Protein AF-A0A3C1WME8-F1 (afdb_monomer_lite)

Secondary structure (DSSP, 8-state):
----HHHHHHHHHHHHHHHHHHHHT-SS--TT-EEEETTTEEEEHHHHHHHHHHHHHHHHHHHHHHHHHHHHHHS-S--GGG---

pLDDT: mean 95.76, std 5.11, range [57.69, 98.69]

Structure (mmCIF, N/CA/C/O backbone):
data_AF-A0A3C1WME8-F1
#
_entry.id   AF-A0A3C1WME8-F1
#
loop_
_atom_site.group_PDB
_atom_site.id
_atom_site.type_symbol
_atom_site.label_atom_id
_atom_site.label_alt_id
_atom_site.label_comp_id
_atom_site.label_asym_id
_atom_site.label_entity_id
_atom_site.label_seq_id
_atom_site.pdbx_PDB_ins_code
_atom_site.Cartn_x
_atom_site.Cartn_y
_atom_site.Cartn_z
_atom_site.occupancy
_atom_site.B_iso_or_equiv
_atom_site.auth_seq_id
_atom_site.auth_comp_id
_atom_site.auth_asym_id
_atom_site.auth_atom_id
_atom_site.pdbx_PDB_model_num
ATOM 1 N N . MET A 1 1 ? 6.172 -11.065 17.754 1.00 57.69 1 MET A N 1
ATOM 2 C CA . MET A 1 1 ? 7.345 -10.237 17.412 1.00 57.69 1 MET A CA 1
ATOM 3 C C . MET A 1 1 ? 6.879 -8.801 17.512 1.00 57.69 1 MET A C 1
ATOM 5 O O . MET A 1 1 ? 5.922 -8.461 16.828 1.00 57.69 1 MET A O 1
ATOM 9 N N . GLU A 1 2 ? 7.442 -8.022 18.425 1.00 80.44 2 GLU A N 1
ATOM 10 C CA . GLU A 1 2 ? 7.075 -6.614 18.587 1.00 80.44 2 GLU A CA 1
ATOM 11 C C . GLU A 1 2 ? 7.715 -5.806 17.445 1.00 80.44 2 GLU A C 1
ATOM 13 O O . GLU A 1 2 ? 8.860 -6.071 17.071 1.00 80.44 2 GLU A O 1
ATOM 18 N N . GLN A 1 3 ? 6.963 -4.899 16.821 1.00 86.38 3 GLN A N 1
ATOM 19 C CA . GLN A 1 3 ? 7.448 -4.053 15.729 1.00 86.38 3 GLN A CA 1
ATOM 20 C C . GLN A 1 3 ? 7.190 -2.589 16.070 1.00 86.38 3 GLN A C 1
ATOM 22 O O . GLN A 1 3 ? 6.095 -2.242 16.500 1.00 86.38 3 GLN A O 1
ATOM 27 N N . ASN A 1 4 ? 8.183 -1.736 15.820 1.00 95.50 4 ASN A N 1
ATOM 28 C CA . ASN A 1 4 ? 8.012 -0.289 15.842 1.00 95.50 4 ASN A CA 1
ATOM 29 C C . ASN A 1 4 ? 7.318 0.144 14.540 1.00 95.50 4 ASN A C 1
ATOM 31 O O . ASN A 1 4 ? 7.906 0.059 13.458 1.00 95.50 4 ASN A O 1
ATOM 35 N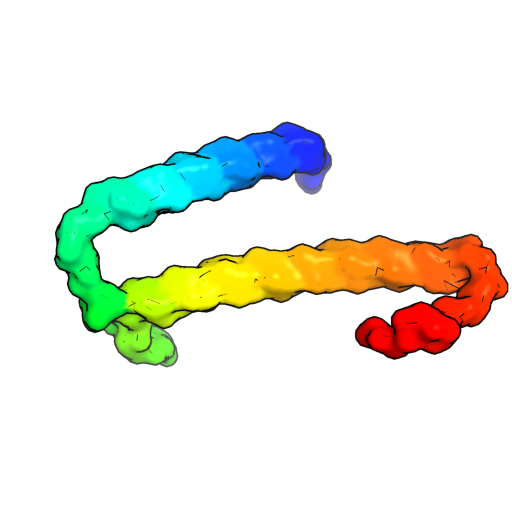 N . PHE A 1 5 ? 6.048 0.541 14.618 1.00 93.25 5 PHE A N 1
ATOM 36 C CA . PHE A 1 5 ? 5.262 0.851 13.423 1.00 93.25 5 PHE A CA 1
ATOM 37 C C . PHE A 1 5 ? 5.679 2.169 12.774 1.00 93.25 5 PHE A C 1
ATOM 39 O O . PHE A 1 5 ? 5.637 2.271 11.549 1.00 93.25 5 PHE A O 1
ATOM 46 N N . GLU A 1 6 ? 6.141 3.141 13.552 1.00 95.81 6 GLU A N 1
ATOM 47 C CA . GLU A 1 6 ? 6.663 4.409 13.054 1.00 95.81 6 GLU A CA 1
ATOM 48 C C . GLU A 1 6 ? 7.882 4.171 12.154 1.00 95.81 6 GLU A C 1
ATOM 50 O O . GLU A 1 6 ? 7.916 4.624 11.007 1.00 95.81 6 GLU A O 1
ATOM 55 N N . GLU A 1 7 ? 8.844 3.374 12.623 1.00 97.19 7 GLU A N 1
ATOM 56 C CA . GLU A 1 7 ? 10.018 2.983 11.837 1.00 97.19 7 GLU A CA 1
ATOM 57 C C . GLU A 1 7 ? 9.626 2.214 10.570 1.00 97.19 7 GLU A C 1
ATOM 59 O O . GLU A 1 7 ? 10.177 2.452 9.492 1.00 97.19 7 GLU A O 1
ATOM 64 N N . ARG A 1 8 ? 8.643 1.309 10.664 1.00 96.38 8 ARG A N 1
ATOM 65 C CA . ARG A 1 8 ? 8.173 0.528 9.510 1.00 96.38 8 ARG A CA 1
ATOM 66 C C . ARG A 1 8 ? 7.488 1.392 8.460 1.00 96.38 8 ARG A C 1
ATOM 68 O O . ARG A 1 8 ? 7.720 1.174 7.272 1.00 96.38 8 ARG A O 1
ATOM 75 N N . VAL A 1 9 ? 6.696 2.381 8.871 1.00 96.19 9 VAL A N 1
ATOM 76 C CA . VAL A 1 9 ? 6.070 3.335 7.947 1.00 96.19 9 VAL A CA 1
ATOM 77 C C . VAL A 1 9 ? 7.136 4.172 7.245 1.00 96.19 9 VAL A C 1
ATOM 79 O O . VAL A 1 9 ? 7.079 4.316 6.025 1.00 96.19 9 VAL A O 1
ATOM 82 N N . LEU A 1 10 ? 8.144 4.666 7.969 1.00 98.06 10 LEU A N 1
ATOM 83 C CA . LEU A 1 10 ? 9.242 5.426 7.365 1.00 98.06 10 LEU A CA 1
ATOM 84 C C . LEU A 1 10 ? 10.029 4.587 6.351 1.00 98.06 10 LEU A C 1
ATOM 86 O O . LEU A 1 10 ? 10.285 5.053 5.240 1.00 98.06 10 LEU A O 1
ATOM 90 N N . ALA A 1 11 ? 10.352 3.337 6.692 1.00 98.06 11 ALA A N 1
ATOM 91 C CA . ALA A 1 11 ? 11.022 2.414 5.779 1.00 98.06 11 ALA A CA 1
ATOM 92 C C . ALA A 1 11 ? 10.174 2.128 4.526 1.00 98.06 11 ALA A C 1
ATOM 94 O O . ALA A 1 11 ? 10.692 2.156 3.410 1.00 98.06 11 ALA A O 1
ATOM 95 N N . PHE A 1 12 ? 8.865 1.913 4.689 1.00 97.12 12 PHE A N 1
ATOM 96 C CA . PHE A 1 12 ? 7.946 1.693 3.572 1.00 97.12 12 PHE A CA 1
ATOM 97 C C . PHE A 1 12 ? 7.849 2.912 2.645 1.00 97.12 12 PHE A C 1
ATOM 99 O O . PHE A 1 12 ? 7.881 2.762 1.425 1.00 97.12 12 PHE A O 1
ATOM 106 N N . LEU A 1 13 ? 7.770 4.124 3.202 1.00 98.12 13 LEU A N 1
ATOM 107 C CA . LEU A 1 13 ? 7.728 5.364 2.421 1.00 98.12 13 LEU A CA 1
ATOM 108 C C . LEU A 1 13 ? 9.038 5.615 1.664 1.00 98.12 13 LEU A C 1
ATOM 110 O O . LEU A 1 13 ? 9.003 6.037 0.505 1.00 98.12 13 LEU A O 1
ATOM 114 N N . ALA A 1 14 ? 10.182 5.338 2.296 1.00 98.62 14 ALA A N 1
ATOM 115 C CA . ALA A 1 14 ? 11.489 5.434 1.652 1.00 98.62 14 ALA A CA 1
ATOM 116 C C . ALA A 1 14 ? 11.596 4.459 0.472 1.00 98.62 14 ALA A C 1
ATOM 118 O O . ALA A 1 14 ? 11.953 4.875 -0.631 1.00 98.62 14 ALA A O 1
ATOM 119 N N . GLU A 1 15 ? 11.203 3.198 0.673 1.00 98.38 15 GLU A N 1
ATOM 120 C CA . GLU A 1 15 ? 11.182 2.209 -0.404 1.00 98.38 15 GLU A CA 1
ATOM 121 C C . GLU A 1 15 ? 10.224 2.630 -1.520 1.00 98.38 15 GLU A C 1
ATOM 123 O O . GLU A 1 15 ? 10.627 2.689 -2.677 1.00 98.38 15 GLU A O 1
ATOM 128 N N . ARG A 1 16 ? 8.996 3.060 -1.195 1.00 98.06 16 ARG A N 1
ATOM 129 C CA . ARG A 1 16 ? 8.035 3.535 -2.200 1.00 98.06 16 ARG A CA 1
ATOM 130 C C . ARG A 1 16 ? 8.603 4.660 -3.063 1.00 98.06 16 ARG A C 1
ATOM 132 O O . ARG A 1 16 ? 8.390 4.669 -4.276 1.00 98.06 16 ARG A O 1
ATOM 139 N N . LYS A 1 17 ? 9.315 5.614 -2.461 1.00 98.56 17 LYS A N 1
ATOM 140 C CA . LYS A 1 17 ? 9.966 6.701 -3.201 1.00 98.56 17 LYS A CA 1
ATOM 141 C C . LYS A 1 17 ? 10.994 6.153 -4.194 1.00 98.56 17 LYS A C 1
ATOM 143 O O . LYS A 1 17 ? 10.992 6.583 -5.347 1.00 98.56 17 LYS A O 1
ATOM 148 N N . ASN A 1 18 ? 11.822 5.200 -3.769 1.00 98.69 18 ASN A N 1
ATOM 149 C CA . ASN A 1 18 ? 12.827 4.568 -4.622 1.00 98.69 18 ASN A CA 1
ATOM 150 C C . ASN A 1 18 ? 12.177 3.796 -5.772 1.00 98.69 18 ASN A C 1
ATOM 152 O O . ASN A 1 18 ? 12.553 3.989 -6.928 1.00 98.69 18 ASN A O 1
ATOM 156 N N . SER A 1 19 ? 11.156 2.987 -5.484 1.00 98.00 19 SER A N 1
ATOM 157 C CA . SER A 1 19 ? 10.501 2.183 -6.511 1.00 98.00 19 SER A CA 1
ATOM 158 C C . SER A 1 19 ? 9.793 3.054 -7.562 1.00 98.00 19 SER A C 1
ATOM 160 O O . SER A 1 19 ? 9.851 2.752 -8.752 1.00 98.00 19 SER A O 1
ATOM 162 N N . ILE A 1 20 ? 9.158 4.164 -7.159 1.00 98.00 20 ILE A N 1
ATOM 163 C CA . ILE A 1 20 ? 8.533 5.111 -8.101 1.00 98.00 20 ILE A CA 1
ATOM 164 C C . ILE A 1 20 ? 9.582 5.881 -8.910 1.00 98.00 20 ILE A C 1
ATOM 166 O O . ILE A 1 20 ? 9.359 6.143 -10.092 1.00 98.00 20 ILE A O 1
ATOM 170 N N . ALA A 1 21 ? 10.721 6.238 -8.310 1.00 98.62 21 ALA A N 1
ATOM 171 C CA . ALA A 1 21 ? 11.821 6.866 -9.039 1.00 98.62 21 ALA A CA 1
ATOM 172 C C . ALA A 1 21 ? 12.374 5.931 -10.126 1.00 98.62 21 ALA A C 1
ATOM 174 O O . ALA A 1 21 ? 12.501 6.351 -11.273 1.00 98.62 21 ALA A O 1
ATOM 175 N N . TRP A 1 22 ? 12.604 4.658 -9.789 1.00 98.06 22 TRP A N 1
ATOM 176 C CA . TRP A 1 22 ? 13.002 3.623 -10.746 1.00 98.06 22 TRP A CA 1
ATOM 177 C C . TRP A 1 22 ? 11.961 3.419 -11.854 1.00 98.06 22 TRP A C 1
ATOM 179 O O . TRP A 1 22 ? 12.303 3.394 -13.032 1.00 98.06 22 TRP A O 1
ATOM 189 N N . LEU A 1 23 ? 10.674 3.340 -11.502 1.00 96.94 23 LEU A N 1
ATOM 190 C CA . LEU A 1 23 ? 9.597 3.180 -12.483 1.00 96.94 23 LEU A CA 1
ATOM 191 C C . LEU A 1 23 ? 9.589 4.324 -13.508 1.00 96.94 23 LEU A C 1
ATOM 193 O O . LEU A 1 23 ? 9.391 4.096 -14.699 1.00 96.94 23 LEU A O 1
ATOM 197 N N . ARG A 1 24 ? 9.815 5.558 -13.042 1.00 97.38 24 ARG A N 1
A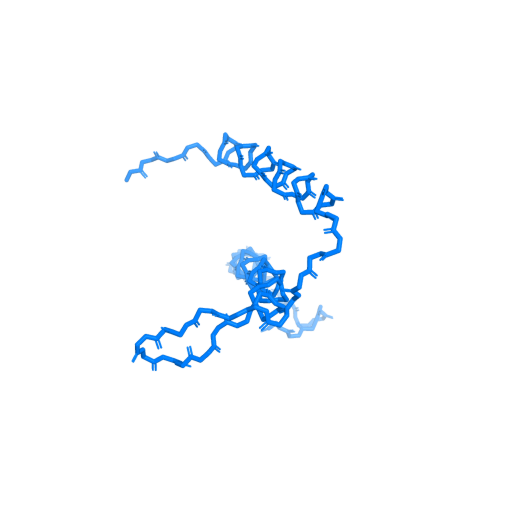TOM 198 C CA . ARG A 1 24 ? 9.861 6.762 -13.883 1.00 97.38 24 ARG A CA 1
ATOM 199 C C . ARG A 1 24 ? 11.130 6.877 -14.723 1.00 97.38 24 ARG A C 1
ATOM 201 O O . ARG A 1 24 ? 11.110 7.623 -15.694 1.00 97.38 24 ARG A O 1
ATOM 208 N N . SER A 1 25 ? 12.208 6.180 -14.364 1.00 98.25 25 SER A N 1
ATOM 209 C CA . SER A 1 25 ? 13.447 6.181 -15.146 1.00 98.25 25 SER A CA 1
ATOM 210 C C . SER A 1 25 ? 13.443 5.171 -16.297 1.00 98.25 25 SER A C 1
ATOM 212 O O . SER A 1 25 ? 14.418 5.110 -17.037 1.00 98.25 25 SER A O 1
ATOM 214 N N . LEU A 1 26 ? 12.401 4.342 -16.438 1.00 97.38 26 LEU A N 1
ATOM 215 C CA . LEU A 1 26 ? 12.307 3.376 -17.533 1.00 97.38 26 LEU A CA 1
ATOM 216 C C . LEU A 1 26 ? 12.057 4.090 -18.869 1.00 97.38 26 LEU A C 1
ATOM 218 O O . LEU A 1 26 ? 11.066 4.801 -19.026 1.00 97.38 26 LEU A O 1
ATOM 222 N N . GLU A 1 27 ? 12.912 3.838 -19.857 1.00 97.56 27 GLU A N 1
ATOM 223 C CA . GLU A 1 27 ? 12.756 4.352 -21.219 1.00 97.56 27 GLU A CA 1
ATOM 224 C C . GLU A 1 27 ? 12.042 3.320 -22.100 1.00 97.56 27 GLU A C 1
ATOM 226 O O . GLU A 1 27 ? 12.508 2.191 -22.250 1.00 97.56 27 GLU A O 1
ATOM 231 N N . ASN A 1 28 ? 10.897 3.702 -22.677 1.00 96.38 28 ASN A N 1
ATOM 232 C CA . ASN A 1 28 ? 10.068 2.855 -23.549 1.00 96.38 28 ASN A CA 1
ATOM 233 C C . ASN A 1 28 ? 9.828 1.416 -23.024 1.00 96.38 28 ASN A C 1
ATOM 235 O O . ASN A 1 28 ? 10.030 0.451 -23.768 1.00 96.38 28 ASN A O 1
ATOM 239 N N . PRO A 1 29 ? 9.392 1.228 -21.759 1.00 95.88 29 PRO A N 1
ATOM 240 C CA . PRO A 1 29 ? 9.132 -0.109 -21.236 1.00 95.88 29 PRO A CA 1
ATOM 241 C C . PRO A 1 29 ? 8.004 -0.799 -22.015 1.00 95.88 29 PRO A C 1
ATOM 243 O O . PRO A 1 29 ? 6.929 -0.231 -22.220 1.00 95.88 29 PRO A O 1
ATOM 246 N N . ASN A 1 30 ? 8.221 -2.057 -22.408 1.00 96.62 30 ASN A N 1
ATOM 247 C CA . ASN A 1 30 ? 7.170 -2.874 -23.009 1.00 96.62 30 ASN A CA 1
ATOM 248 C C . ASN A 1 30 ? 6.251 -3.458 -21.924 1.00 96.62 30 ASN A C 1
ATOM 250 O O . ASN A 1 30 ? 6.561 -4.479 -21.307 1.00 96.62 30 ASN A O 1
ATOM 254 N N . TRP A 1 31 ? 5.099 -2.826 -21.712 1.00 96.00 31 TRP A N 1
ATOM 255 C CA . TRP A 1 31 ? 4.121 -3.225 -20.696 1.00 96.00 31 TRP A CA 1
ATOM 256 C C . TRP A 1 31 ? 3.390 -4.545 -20.977 1.00 96.00 31 TRP A C 1
ATOM 258 O O . TRP A 1 31 ? 2.783 -5.107 -20.061 1.00 96.00 31 TRP A O 1
ATOM 268 N N . GLU A 1 32 ? 3.471 -5.054 -22.207 1.00 97.19 32 GLU A N 1
ATOM 269 C CA . GLU A 1 32 ? 2.906 -6.352 -22.591 1.00 97.19 32 GLU A CA 1
ATOM 270 C C . GLU A 1 32 ? 3.841 -7.524 -22.269 1.00 97.19 32 GLU A C 1
ATOM 272 O O . GLU A 1 32 ? 3.422 -8.679 -22.359 1.00 97.19 32 GLU A O 1
ATOM 277 N N . ASN A 1 33 ? 5.080 -7.253 -21.835 1.00 97.25 33 ASN A N 1
ATOM 278 C CA . ASN A 1 33 ? 5.965 -8.296 -21.325 1.00 97.25 33 ASN A CA 1
ATOM 279 C C . ASN A 1 33 ? 5.265 -9.069 -20.203 1.00 97.25 33 ASN A C 1
ATOM 281 O O . ASN A 1 33 ? 4.720 -8.479 -19.265 1.00 97.25 33 ASN A O 1
ATOM 285 N N . ALA A 1 34 ? 5.300 -10.397 -20.304 1.00 97.50 34 ALA A N 1
ATOM 286 C CA . ALA A 1 34 ? 4.590 -11.281 -19.398 1.00 97.50 34 ALA A CA 1
ATOM 287 C C . ALA A 1 34 ? 5.483 -12.411 -18.894 1.00 97.50 34 ALA A C 1
ATOM 2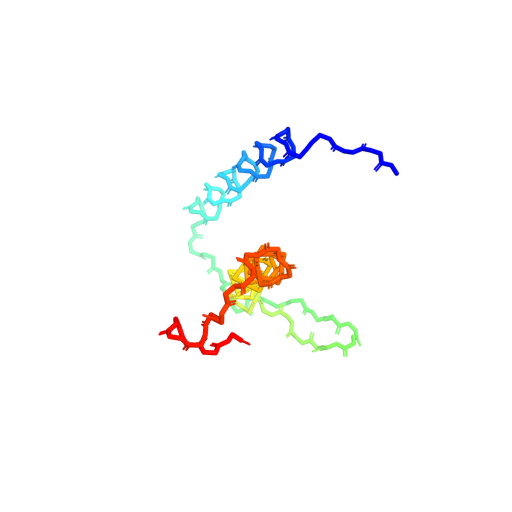89 O O . ALA A 1 34 ? 6.208 -13.041 -19.662 1.00 97.50 34 ALA A O 1
ATOM 290 N N . TYR A 1 35 ? 5.363 -12.708 -17.603 1.00 96.38 35 TYR A N 1
ATOM 291 C CA . TYR A 1 35 ? 5.850 -13.957 -17.036 1.00 96.38 35 TYR A CA 1
ATOM 292 C C . TYR A 1 35 ? 4.736 -15.004 -17.082 1.00 96.38 35 TYR A C 1
ATOM 294 O O . TYR A 1 35 ? 3.600 -14.721 -16.700 1.00 96.38 35 TYR A O 1
ATOM 302 N N . ILE A 1 36 ? 5.047 -16.221 -17.528 1.00 97.44 36 ILE A N 1
ATOM 303 C CA . ILE A 1 36 ? 4.080 -17.322 -17.528 1.00 97.44 36 ILE A CA 1
ATOM 304 C C . ILE A 1 36 ? 4.149 -18.027 -16.176 1.00 97.44 36 ILE A C 1
ATOM 306 O O . ILE A 1 36 ? 5.002 -18.882 -15.942 1.00 97.44 36 ILE A O 1
ATOM 310 N N . HIS A 1 37 ? 3.247 -17.653 -15.271 1.00 95.62 37 HIS A N 1
ATOM 311 C CA . HIS A 1 37 ? 3.160 -18.277 -13.961 1.00 95.62 37 HIS A CA 1
ATOM 312 C C . HIS A 1 37 ? 2.493 -19.658 -14.073 1.00 95.62 37 HIS A C 1
ATOM 314 O O . HIS A 1 37 ? 1.401 -19.759 -14.642 1.00 95.62 37 HIS A O 1
ATOM 320 N N . PRO A 1 38 ? 3.055 -20.717 -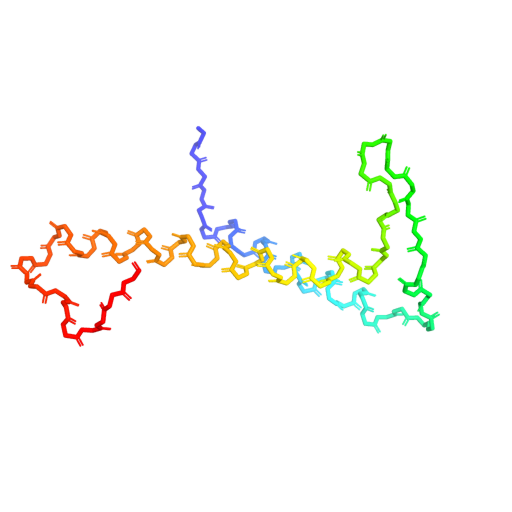13.459 1.00 96.00 38 PRO A N 1
ATOM 321 C CA . PRO A 1 38 ? 2.592 -22.097 -13.646 1.00 96.00 38 PRO A CA 1
ATOM 322 C C . PRO A 1 38 ? 1.138 -22.349 -13.219 1.00 96.00 38 PRO A C 1
ATOM 324 O O . PRO A 1 38 ? 0.539 -23.325 -13.651 1.00 96.00 38 PRO A O 1
ATOM 327 N N . LYS A 1 39 ? 0.563 -21.487 -12.369 1.00 96.44 39 LYS A N 1
ATOM 328 C CA . LYS A 1 39 ? -0.819 -21.633 -11.871 1.00 96.44 39 LYS A CA 1
ATOM 329 C C . LYS A 1 39 ? -1.837 -20.673 -12.481 1.00 96.44 39 LYS A C 1
ATOM 331 O O . LYS A 1 39 ? -3.014 -20.998 -12.493 1.00 96.44 39 LYS A O 1
ATOM 336 N N . VAL A 1 40 ? -1.415 -19.479 -12.902 1.00 93.62 40 VAL A N 1
ATOM 337 C CA . VAL A 1 40 ? -2.351 -18.393 -13.275 1.00 93.62 40 VAL A CA 1
ATOM 338 C C . VAL A 1 40 ? -2.144 -17.890 -14.701 1.00 93.62 40 VAL A C 1
ATOM 340 O O . VAL A 1 40 ? -2.836 -16.977 -15.137 1.00 93.62 40 VAL A O 1
ATOM 343 N N . GLY A 1 41 ? -1.217 -18.498 -15.445 1.00 94.94 41 GLY A N 1
ATOM 344 C CA . GLY A 1 41 ? -0.930 -18.123 -16.821 1.00 94.94 41 GLY A CA 1
ATOM 345 C C . GLY A 1 41 ? -0.146 -16.818 -16.917 1.00 94.94 41 GLY A C 1
ATOM 346 O O . GLY A 1 41 ? 0.726 -16.537 -16.093 1.00 94.94 41 GLY A O 1
ATOM 347 N N . ALA A 1 42 ? -0.420 -16.047 -17.968 1.00 96.56 42 ALA A N 1
ATOM 348 C CA . ALA A 1 42 ? 0.331 -14.843 -18.293 1.00 96.56 42 ALA A CA 1
ATOM 349 C C . ALA A 1 42 ? 0.100 -13.718 -17.271 1.00 96.56 42 ALA A C 1
ATOM 351 O O . ALA A 1 42 ? -1.003 -13.193 -17.127 1.00 96.56 42 ALA A O 1
ATOM 352 N N . VAL A 1 43 ? 1.179 -13.299 -16.614 1.00 96.88 43 VAL A N 1
ATOM 353 C CA . VAL A 1 43 ? 1.219 -12.161 -15.696 1.00 96.88 43 VAL A CA 1
ATOM 354 C C . VAL A 1 43 ? 1.965 -11.024 -16.386 1.00 96.88 43 VAL A C 1
ATOM 356 O O . VAL A 1 43 ? 3.195 -11.016 -16.432 1.00 96.88 43 VAL A O 1
ATOM 359 N N . ARG A 1 44 ? 1.206 -10.087 -16.964 1.00 97.50 44 ARG A N 1
ATOM 360 C CA . ARG A 1 44 ? 1.745 -8.919 -17.680 1.00 97.50 44 ARG A CA 1
ATOM 361 C C . ARG A 1 44 ? 2.299 -7.868 -16.721 1.00 97.50 44 ARG A C 1
ATOM 363 O O . ARG A 1 44 ? 1.773 -7.687 -15.622 1.00 97.50 44 ARG A O 1
ATOM 370 N N . ALA A 1 45 ? 3.297 -7.111 -17.164 1.00 96.56 45 ALA A N 1
ATOM 371 C CA . ALA A 1 45 ? 3.839 -5.988 -16.402 1.00 96.56 45 ALA A CA 1
ATOM 372 C C . ALA A 1 45 ? 2.766 -4.921 -16.100 1.00 96.56 45 ALA A C 1
ATOM 374 O O . ALA A 1 45 ? 2.675 -4.448 -14.966 1.00 96.56 45 ALA A O 1
ATOM 375 N N . SER A 1 46 ? 1.898 -4.600 -17.069 1.00 96.69 46 SER A N 1
ATOM 376 C CA . SER A 1 46 ? 0.755 -3.691 -16.865 1.00 96.69 46 SER A CA 1
ATOM 377 C C . SER A 1 46 ? -0.208 -4.175 -15.778 1.00 96.69 46 SER A C 1
ATOM 379 O O . SER A 1 46 ? -0.628 -3.393 -14.925 1.00 96.69 46 SER A O 1
ATOM 381 N N . LEU A 1 47 ? -0.514 -5.477 -15.766 1.00 96.44 47 LEU A N 1
ATOM 382 C CA . LEU A 1 47 ? -1.370 -6.098 -14.755 1.00 96.44 47 LEU A CA 1
ATOM 383 C C . LEU A 1 47 ? -0.786 -5.907 -13.351 1.00 96.44 47 LEU A C 1
ATOM 385 O O . LEU A 1 47 ? -1.516 -5.512 -12.441 1.00 96.44 47 LEU A O 1
ATOM 389 N N . LEU A 1 48 ? 0.514 -6.169 -13.180 1.00 95.31 48 LEU A N 1
ATOM 390 C CA . LEU A 1 48 ? 1.197 -6.005 -11.896 1.00 95.31 48 LEU A CA 1
ATOM 391 C C . LEU A 1 48 ? 1.163 -4.552 -11.421 1.00 95.31 48 LEU A C 1
ATOM 393 O O . LEU A 1 48 ? 0.840 -4.306 -10.262 1.00 95.31 48 LEU A O 1
ATOM 397 N N . LEU A 1 49 ? 1.431 -3.593 -12.310 1.00 95.56 49 LEU A N 1
ATOM 398 C CA . LEU A 1 49 ? 1.448 -2.176 -11.952 1.00 95.56 49 LEU A CA 1
ATOM 399 C C . LEU A 1 49 ? 0.077 -1.684 -11.468 1.00 95.56 49 LEU A C 1
ATOM 401 O O . LEU A 1 49 ? -0.015 -1.057 -10.413 1.00 95.56 49 LEU A O 1
ATOM 405 N N . SER A 1 50 ? -1.000 -1.993 -12.197 1.00 96.75 50 SER A N 1
ATOM 406 C CA . SER A 1 50 ? -2.351 -1.596 -11.782 1.00 96.75 50 SER A CA 1
ATOM 407 C C . SER A 1 50 ? -2.774 -2.274 -10.477 1.00 96.75 50 SER A C 1
ATOM 409 O O . SER A 1 50 ? -3.372 -1.632 -9.613 1.00 96.75 50 SER A O 1
ATOM 411 N N . ASN A 1 51 ? -2.433 -3.555 -10.298 1.00 97.12 51 ASN A N 1
ATOM 412 C CA . ASN A 1 51 ? -2.768 -4.278 -9.071 1.00 97.12 51 ASN A CA 1
ATOM 413 C C . ASN A 1 51 ? -1.934 -3.832 -7.872 1.00 97.12 51 ASN A C 1
ATOM 415 O O . ASN A 1 51 ? -2.424 -3.917 -6.752 1.00 97.12 51 ASN A O 1
ATOM 419 N N . TRP A 1 52 ? -0.726 -3.309 -8.075 1.00 97.06 52 TRP A N 1
ATOM 420 C CA . TRP A 1 52 ? 0.068 -2.752 -6.985 1.00 97.06 52 TRP A CA 1
ATOM 421 C C . TRP A 1 52 ? -0.641 -1.565 -6.323 1.00 97.06 52 TRP A C 1
ATOM 423 O O . TRP A 1 52 ? -0.786 -1.537 -5.102 1.00 97.06 52 TRP A O 1
ATOM 433 N N . LEU A 1 53 ? -1.177 -0.635 -7.120 1.00 97.12 53 LEU A N 1
ATOM 434 C CA . LEU A 1 53 ? -1.954 0.483 -6.581 1.00 97.12 53 LEU A CA 1
ATOM 435 C C . LEU A 1 53 ? -3.283 0.018 -5.967 1.00 97.12 53 LEU A C 1
ATOM 437 O O . LEU A 1 53 ? -3.664 0.483 -4.894 1.00 97.12 53 LEU A O 1
ATOM 441 N N . ALA A 1 54 ? -3.974 -0.929 -6.609 1.00 98.38 54 ALA A N 1
ATOM 442 C CA . ALA A 1 54 ? -5.195 -1.503 -6.045 1.00 98.38 54 ALA A CA 1
ATOM 443 C C . ALA A 1 54 ? -4.935 -2.160 -4.676 1.00 98.38 54 ALA A C 1
ATOM 445 O O . ALA A 1 54 ? -5.727 -2.002 -3.749 1.00 98.38 54 ALA A O 1
ATOM 446 N N . HIS A 1 55 ? -3.804 -2.849 -4.526 1.00 97.94 55 HIS A N 1
ATOM 447 C CA . HIS A 1 55 ? -3.396 -3.492 -3.284 1.00 97.94 55 HIS A CA 1
ATOM 448 C C . HIS A 1 55 ? -3.170 -2.480 -2.151 1.00 97.94 55 HIS A C 1
ATOM 450 O O . HIS A 1 55 ? -3.624 -2.707 -1.028 1.00 97.94 55 HIS A O 1
ATOM 456 N N . ASP A 1 56 ? -2.564 -1.326 -2.447 1.00 97.62 56 ASP A N 1
ATOM 457 C CA . ASP A 1 56 ? -2.445 -0.239 -1.470 1.00 97.62 56 ASP A CA 1
ATOM 458 C C . ASP A 1 56 ? -3.819 0.239 -0.987 1.00 97.62 56 ASP A C 1
ATOM 460 O O . ASP A 1 56 ? -4.042 0.379 0.217 1.00 97.62 56 ASP A O 1
ATOM 464 N N . TYR A 1 57 ? -4.767 0.451 -1.908 1.00 98.44 57 TYR A N 1
ATOM 465 C CA . TYR A 1 57 ?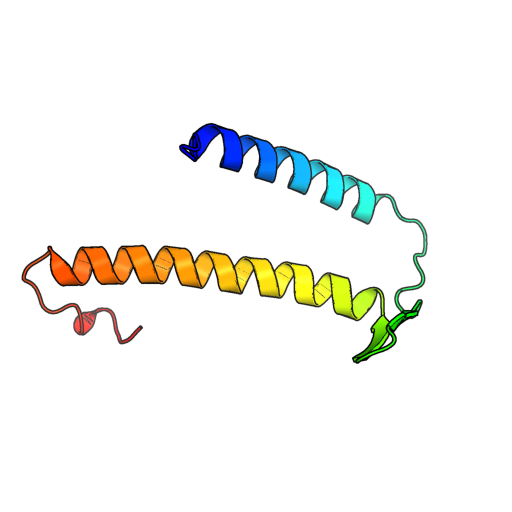 -6.125 0.864 -1.548 1.00 98.44 57 TYR A CA 1
ATOM 466 C C . TYR A 1 57 ? -6.829 -0.163 -0.663 1.00 98.44 57 TYR A C 1
ATOM 468 O O . TYR A 1 57 ? -7.499 0.216 0.300 1.00 98.44 57 TYR A O 1
ATOM 476 N N . LEU A 1 58 ? -6.655 -1.457 -0.940 1.00 98.56 58 LEU A N 1
ATOM 477 C CA . LEU A 1 58 ? -7.233 -2.519 -0.119 1.00 98.56 58 LEU A CA 1
ATOM 478 C C . LEU A 1 58 ? -6.670 -2.510 1.306 1.00 98.56 58 LEU A C 1
ATOM 480 O O . LEU A 1 58 ? -7.442 -2.618 2.261 1.00 98.56 58 LEU A O 1
ATOM 484 N N . HIS A 1 59 ? -5.364 -2.315 1.479 1.00 97.69 59 HIS A N 1
ATOM 485 C CA . HIS A 1 59 ? -4.767 -2.257 2.813 1.00 97.69 59 HIS A CA 1
ATOM 486 C C . HIS A 1 59 ? -5.105 -0.977 3.576 1.00 97.69 59 HIS A C 1
ATOM 488 O O . HIS A 1 59 ? -5.403 -1.038 4.771 1.00 97.69 59 HIS A O 1
ATOM 494 N N . ILE A 1 60 ? -5.157 0.173 2.901 1.00 97.62 60 ILE A N 1
ATOM 495 C CA . ILE A 1 60 ? -5.642 1.417 3.512 1.00 97.62 60 ILE A CA 1
ATOM 496 C C . ILE A 1 60 ? -7.094 1.239 3.971 1.00 97.62 60 ILE A C 1
ATOM 498 O O . ILE A 1 60 ? -7.440 1.616 5.092 1.00 97.62 60 ILE A O 1
ATOM 502 N N . ARG A 1 61 ? -7.941 0.599 3.153 1.00 97.88 61 ARG A N 1
ATOM 503 C CA . ARG A 1 61 ? -9.329 0.289 3.519 1.00 97.88 61 ARG A CA 1
ATOM 504 C C . ARG A 1 61 ? -9.411 -0.615 4.751 1.00 97.88 61 ARG A C 1
ATOM 506 O O . ARG A 1 61 ? -10.233 -0.351 5.624 1.00 97.88 61 ARG A O 1
ATOM 513 N N . GLN A 1 62 ? -8.570 -1.645 4.848 1.00 98.12 62 GLN A N 1
ATOM 514 C CA . GLN A 1 62 ? -8.524 -2.539 6.014 1.00 98.12 62 GLN A CA 1
ATOM 515 C C . GLN A 1 62 ? -8.153 -1.794 7.304 1.00 98.12 62 GLN A C 1
ATOM 517 O O . GLN A 1 62 ? -8.836 -1.950 8.316 1.00 98.12 62 GLN A O 1
ATOM 522 N N . ILE A 1 63 ? -7.118 -0.948 7.266 1.00 97.12 63 ILE A N 1
ATOM 523 C CA . ILE A 1 63 ? -6.686 -0.157 8.431 1.00 97.12 63 ILE A CA 1
ATOM 524 C C . ILE A 1 63 ? -7.784 0.821 8.856 1.00 97.12 63 ILE A C 1
ATOM 526 O O . ILE A 1 63 ? -8.085 0.941 10.044 1.00 97.12 63 ILE A O 1
ATOM 530 N N . THR A 1 64 ? -8.410 1.510 7.900 1.00 97.81 64 THR A N 1
ATOM 531 C CA . THR A 1 64 ? -9.484 2.459 8.212 1.00 97.81 64 THR A CA 1
ATOM 532 C C . THR A 1 64 ? -10.711 1.751 8.776 1.00 97.81 64 THR A C 1
ATOM 534 O O . THR A 1 64 ? -11.283 2.237 9.749 1.00 97.81 64 THR A O 1
ATOM 537 N N . LYS A 1 65 ? -11.063 0.564 8.260 1.00 97.38 65 LYS A N 1
ATOM 538 C CA . LYS A 1 65 ? -12.142 -0.253 8.829 1.00 97.38 65 LYS A CA 1
ATOM 539 C C . LYS A 1 65 ? -11.864 -0.619 10.283 1.00 97.38 65 LYS A C 1
ATOM 541 O O . LYS A 1 65 ? -12.734 -0.433 11.123 1.00 97.38 65 LYS A O 1
ATOM 546 N N . LEU A 1 66 ? -10.647 -1.057 10.603 1.00 97.62 66 LEU A N 1
ATOM 547 C CA . LEU A 1 66 ? -10.279 -1.378 11.983 1.00 97.62 66 LEU A CA 1
ATOM 548 C C . LEU A 1 66 ? -10.451 -0.169 12.919 1.00 97.62 66 LEU A C 1
ATOM 550 O O . LEU A 1 66 ? -10.999 -0.302 14.012 1.00 97.62 66 LEU A O 1
ATOM 554 N N . LYS A 1 67 ? -10.029 1.023 12.481 1.00 97.00 67 LYS A N 1
ATOM 555 C CA . LYS A 1 67 ? -10.211 2.268 13.247 1.00 97.00 67 LYS A CA 1
ATOM 556 C C . LYS A 1 67 ? -11.686 2.635 13.417 1.00 97.00 67 LYS A C 1
ATOM 558 O O . LYS A 1 67 ? -12.085 3.034 14.508 1.00 97.00 67 LYS A O 1
ATOM 563 N N . TYR A 1 68 ? -12.483 2.486 12.359 1.00 96.81 68 TYR A N 1
ATOM 564 C CA . TYR A 1 68 ? -13.927 2.712 12.400 1.00 96.81 68 TYR A CA 1
ATOM 565 C C . TYR A 1 68 ? -14.614 1.760 13.389 1.00 96.81 68 TYR A C 1
ATOM 567 O O . TYR A 1 68 ? -15.390 2.207 14.228 1.00 96.81 68 TYR A O 1
ATOM 575 N N . ASP A 1 69 ? -14.283 0.468 13.351 1.00 96.50 69 ASP A N 1
ATOM 576 C CA . ASP A 1 69 ? -14.850 -0.532 14.262 1.00 96.50 69 ASP A CA 1
ATOM 577 C C . ASP A 1 69 ? -14.473 -0.259 15.718 1.00 96.50 69 ASP A C 1
ATOM 579 O O . ASP A 1 69 ? -15.319 -0.357 16.609 1.00 96.50 69 ASP A O 1
ATOM 583 N N . TYR A 1 70 ? -13.226 0.148 15.962 1.00 97.50 70 TYR A N 1
ATOM 584 C CA . TYR A 1 70 ? -12.786 0.554 17.291 1.00 97.50 70 TYR A CA 1
ATOM 585 C C . TYR A 1 70 ? -13.572 1.769 17.804 1.00 97.50 70 TYR A C 1
ATOM 587 O O . TYR A 1 70 ? -14.100 1.733 18.918 1.00 97.50 70 TYR A O 1
ATOM 595 N N . LEU A 1 71 ? -13.733 2.812 16.982 1.00 97.19 71 LEU A N 1
ATOM 596 C CA . LEU A 1 71 ? -14.555 3.977 17.324 1.00 97.19 71 LEU A CA 1
ATOM 597 C C . LEU A 1 71 ? -16.001 3.565 17.626 1.00 97.19 71 LEU A C 1
ATOM 599 O O . LEU A 1 71 ? -16.542 3.930 18.667 1.00 97.19 71 LEU A O 1
ATOM 603 N N . LYS A 1 72 ? -16.608 2.747 16.759 1.00 96.06 72 LYS A N 1
ATOM 604 C CA . LYS A 1 72 ? -17.969 2.224 16.937 1.00 96.06 72 LYS A CA 1
ATOM 605 C C . LYS A 1 72 ? -18.132 1.473 18.259 1.00 96.06 72 LYS A C 1
ATOM 607 O O . LYS A 1 72 ? -19.166 1.595 18.902 1.00 96.06 72 LYS A O 1
ATOM 612 N N . SER A 1 73 ? -17.113 0.725 18.681 1.00 96.81 73 SER A N 1
ATOM 613 C CA . SER A 1 73 ? -17.146 -0.029 19.941 1.00 96.81 73 SER A CA 1
ATOM 614 C C . SER A 1 73 ? -16.996 0.833 21.200 1.00 96.81 73 SER A C 1
ATOM 616 O O . SER A 1 73 ? -17.358 0.382 22.283 1.00 96.81 73 SER A O 1
ATOM 618 N N . THR A 1 74 ? -16.470 2.057 21.078 1.00 97.44 74 THR A N 1
ATOM 619 C CA . THR A 1 74 ? -16.060 2.883 22.228 1.00 97.44 74 THR A CA 1
ATOM 620 C C . THR A 1 74 ? -16.837 4.187 22.381 1.00 97.44 74 THR A C 1
ATOM 622 O O . THR A 1 74 ? -16.924 4.701 23.492 1.00 97.44 74 THR A O 1
ATOM 625 N N . CYS A 1 75 ? -17.413 4.732 21.307 1.00 96.44 75 CYS A N 1
ATOM 626 C CA . CYS A 1 75 ? -18.014 6.070 21.333 1.00 96.44 75 CYS A CA 1
ATOM 627 C C . CYS A 1 75 ? -19.395 6.149 22.001 1.00 96.44 75 CYS A C 1
ATOM 629 O O . CYS A 1 75 ? -19.818 7.244 22.349 1.00 96.44 75 CYS A O 1
ATOM 631 N N . GLY A 1 76 ? -20.104 5.028 22.169 1.00 95.88 76 GLY A N 1
ATOM 632 C CA . GLY A 1 76 ? -21.445 4.996 22.773 1.00 95.88 76 GLY A CA 1
ATOM 633 C C . GLY A 1 76 ? -22.570 5.578 21.903 1.00 95.88 76 GLY A C 1
ATOM 634 O O . GLY A 1 76 ? -23.737 5.439 22.257 1.00 95.88 76 GLY A O 1
ATOM 635 N N . GLU A 1 77 ? -22.235 6.165 20.753 1.00 95.81 77 GLU A N 1
ATOM 636 C CA . GLU A 1 77 ? -23.174 6.769 19.811 1.00 95.81 77 GLU A CA 1
ATOM 637 C C . GLU A 1 77 ? -23.442 5.861 18.605 1.00 95.81 77 GLU A C 1
ATOM 639 O O . GLU A 1 77 ? -22.627 5.014 18.223 1.00 95.81 77 GLU A O 1
ATOM 644 N N . LYS A 1 78 ? -24.588 6.065 17.949 1.00 94.31 78 LYS A N 1
ATOM 645 C CA . LYS A 1 78 ? -24.846 5.463 16.635 1.00 94.31 78 LYS A CA 1
ATOM 646 C C . LYS A 1 78 ? -24.115 6.266 15.559 1.00 94.31 78 LYS A C 1
ATOM 648 O O . LYS A 1 78 ? -24.234 7.483 15.492 1.00 94.31 78 LYS A O 1
ATOM 653 N N . LEU A 1 79 ? -23.360 5.570 14.709 1.00 95.00 79 LEU A N 1
ATOM 654 C CA . LEU A 1 79 ? -22.567 6.174 13.627 1.00 95.00 79 LEU A CA 1
ATOM 655 C C . LEU A 1 79 ? -23.259 6.105 12.253 1.00 95.00 79 LEU A C 1
ATOM 657 O O . LEU A 1 79 ? -22.612 6.303 11.230 1.00 95.00 79 LEU A O 1
ATOM 661 N N . ASP A 1 80 ? -24.555 5.804 12.218 1.00 93.44 80 ASP A N 1
ATOM 662 C CA . ASP A 1 80 ? -25.358 5.636 11.000 1.00 93.44 80 ASP A CA 1
ATOM 663 C C . ASP A 1 80 ? -25.522 6.933 10.194 1.00 93.44 80 ASP A C 1
ATOM 665 O O . ASP A 1 80 ? -25.581 6.882 8.967 1.00 93.44 80 ASP A O 1
ATOM 669 N N . TYR A 1 81 ? -25.499 8.101 10.846 1.00 94.75 81 TYR A N 1
ATOM 670 C CA . TYR A 1 81 ? -25.490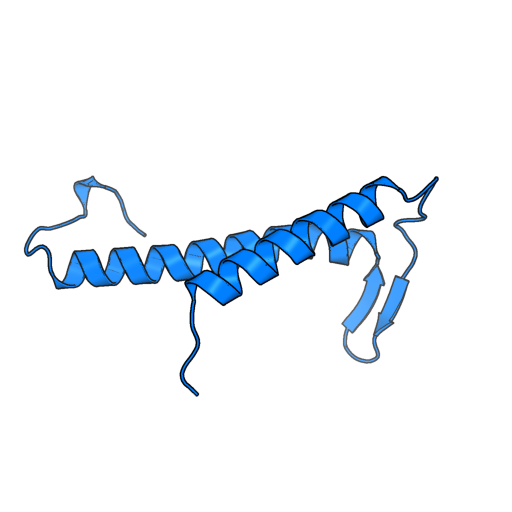 9.399 10.155 1.00 94.75 81 TYR A CA 1
ATOM 671 C C . TYR A 1 81 ? -24.307 9.557 9.182 1.00 94.75 81 TYR A C 1
ATOM 673 O O . TYR A 1 81 ? -24.441 10.201 8.143 1.00 94.75 81 TYR A O 1
ATOM 681 N N . ALA A 1 82 ? -23.152 8.956 9.489 1.00 93.94 82 ALA A N 1
ATOM 682 C CA . ALA A 1 82 ? -21.974 8.996 8.620 1.00 93.94 82 ALA A CA 1
ATOM 683 C C . ALA A 1 82 ? -22.070 8.036 7.414 1.00 93.94 82 ALA A C 1
ATOM 685 O O . ALA A 1 82 ? -21.174 8.034 6.569 1.00 93.94 82 ALA A O 1
ATOM 686 N N . GLY A 1 83 ? -23.140 7.239 7.324 1.00 92.56 83 GLY A N 1
ATOM 687 C CA . GLY A 1 83 ? -23.321 6.178 6.341 1.00 92.56 83 GLY A CA 1
ATOM 688 C C . GLY A 1 83 ? -22.849 4.808 6.831 1.00 92.56 83 GLY A C 1
ATOM 689 O O . GLY A 1 83 ? -22.313 4.646 7.930 1.00 92.56 83 GLY A O 1
ATOM 690 N N . GLU A 1 84 ? -23.072 3.802 5.989 1.00 86.25 84 GLU A N 1
ATOM 691 C CA . GLU A 1 84 ? -22.618 2.434 6.231 1.00 86.25 84 GLU A CA 1
ATOM 692 C C . GLU A 1 84 ? -21.197 2.222 5.696 1.00 86.25 84 GLU A C 1
ATOM 694 O O . GLU A 1 84 ? -20.796 2.824 4.696 1.00 86.25 84 GLU A O 1
ATOM 699 N N . TRP A 1 85 ? -20.441 1.357 6.377 1.00 84.62 85 TRP A N 1
ATOM 700 C CA . TRP A 1 85 ? -19.076 0.976 6.011 1.00 84.62 85 TRP A CA 1
ATOM 701 C C . TRP A 1 85 ? -19.001 -0.449 5.462 1.00 84.62 85 TRP A C 1
ATOM 703 O O . TRP A 1 85 ? -19.463 -1.368 6.178 1.00 84.62 85 TRP A O 1
#

Sequence (85 aa):
MEQNFEERVLAFLAERKNSIAWLRSLENPNWENAYIHPKVGAVRASLLLSNWLAHDYLHIRQITKLKYDYLKSTCGEKLDYAGEW

Foldseek 3Di:
DDDDVVVVVVVVVVVVVVVVVVVVPDDPDDQQDFDQDPPPGTDTNVNVVVVVVVVVVVVVVVVVVVVVVVCVVPVPDDPCVVPDD

Radius of gyration: 19.08 Å; chains: 1; bounding box: 39×32×46 Å